Protein AF-A0A2K0TG42-F1 (afdb_monomer)

Organism: Trichoderma harzianum (NCBI:txid5544)

Solvent-accessible surface area (backbone atoms only — not comparable to full-atom values): 8036 Å² total; per-residue (Å²): 136,89,88,81,92,84,87,76,84,77,84,85,79,82,83,82,85,80,78,90,80,84,77,92,70,95,73,81,95,75,82,87,89,73,96,77,76,74,94,72,82,85,70,80,92,68,76,52,74,67,56,54,50,51,51,54,50,55,69,68,67,40,69,64,57,56,62,48,49,55,54,45,39,75,74,57,37,72,69,52,50,54,53,50,50,50,55,53,48,50,55,51,50,53,53,51,51,57,49,48,54,51,46,69,76,54,82,62,99,66,61,80,70,66,78,74,110

pLDDT: mean 74.5, std 17.4, range [43.41, 97.25]

Sequence (117 aa):
MGYRQDYLGDEQTPYDGKKEHNDTRDVPNDDLEGSTHILQDRLRRSLSARQVQMIAIGGTIGTGLFLGTGKSLATGGPASILICYAIVGFIVFVTMLSLGEMAAFLPVAGSFCTFAG

Radius of gyration: 29.68 Å; Cα contacts (8 Å, |Δi|>4): 9; chains: 1; bounding box: 92×46×60 Å

Foldseek 3Di:
DDDDDDPDDDDDDDPPDDDDPDDDDDDDDDDDDDPPPDPDDPDPPDDDPVNVVVVVVDVVPDVCVVVVCVVCCVPPNDVVVVVVCVVVVVVVVVVVVVVVVVCVVDVDPDDPVVSVD

Secondary structure (DSSP, 8-state):
------------------------------------------------HHHHHHHHHHHHS-HHHHHHHHHHHHHHHHHHHHHHHHHHHHHHHHHHHHHHHHHHH---S--GGGG--

Mean predicted aligned error: 16.51 Å

InterPro domains:
  IPR004840 Amino acid permease, conserved site [PS00218] (76-107)
  IPR004841 Amino acid permease/SLC12A domain [PF00324] (52-116)
  IPR050524 Amino-acid permease-like [PTHR43341] (27-116)

Structure (mmCIF, N/CA/C/O backbone):
data_AF-A0A2K0TG42-F1
#
_entry.id   AF-A0A2K0TG42-F1
#
loop_
_atom_site.group_PDB
_atom_site.id
_atom_site.type_symbol
_atom_site.label_atom_id
_atom_site.label_alt_id
_atom_site.label_comp_id
_atom_site.label_asym_id
_atom_site.label_entity_id
_atom_site.label_seq_id
_atom_site.pdbx_PDB_ins_code
_atom_site.Cartn_x
_atom_site.Cartn_y
_atom_site.Cartn_z
_atom_site.occupancy
_atom_site.B_iso_or_equiv
_atom_site.auth_seq_id
_atom_site.auth_comp_id
_atom_site.auth_asym_id
_atom_site.auth_atom_id
_atom_site.pdbx_PDB_model_num
ATOM 1 N N . MET A 1 1 ? 74.967 -3.177 -15.151 1.00 43.41 1 MET A N 1
ATOM 2 C CA . MET A 1 1 ? 74.533 -4.054 -14.042 1.00 43.41 1 MET A CA 1
ATOM 3 C C . MET A 1 1 ? 73.068 -3.782 -13.762 1.00 43.41 1 MET A C 1
ATOM 5 O O . MET A 1 1 ? 72.752 -2.633 -13.506 1.00 43.41 1 MET A O 1
ATOM 9 N N . GLY A 1 2 ? 72.230 -4.822 -13.772 1.00 47.97 2 GLY A N 1
ATOM 10 C CA . GLY A 1 2 ? 70.980 -4.846 -13.001 1.00 47.97 2 GLY A CA 1
ATOM 11 C C . GLY A 1 2 ? 69.700 -4.478 -13.751 1.00 47.97 2 GLY A C 1
ATOM 12 O O . GLY A 1 2 ? 69.528 -3.347 -14.172 1.00 47.97 2 GLY A O 1
ATOM 13 N N . TYR A 1 3 ? 68.821 -5.471 -13.872 1.00 46.88 3 TYR A N 1
ATOM 14 C CA . TYR A 1 3 ? 67.515 -5.502 -14.533 1.00 46.88 3 TYR A CA 1
ATOM 15 C C . TYR A 1 3 ? 66.365 -4.899 -13.704 1.00 46.88 3 TYR A C 1
ATOM 17 O O . TYR A 1 3 ? 66.412 -4.981 -12.478 1.00 46.88 3 TYR A O 1
ATOM 25 N N . ARG A 1 4 ? 65.301 -4.449 -14.397 1.00 55.47 4 ARG A N 1
ATOM 26 C CA . ARG A 1 4 ? 63.845 -4.671 -14.139 1.00 55.47 4 ARG A CA 1
ATOM 27 C C .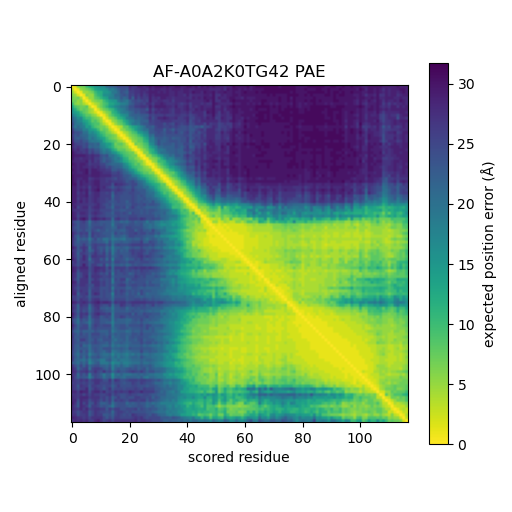 ARG A 1 4 ? 63.052 -3.734 -15.065 1.00 55.47 4 ARG A C 1
ATOM 29 O O . ARG A 1 4 ? 63.281 -2.538 -15.007 1.00 55.47 4 ARG A O 1
ATOM 36 N N . GLN A 1 5 ? 62.189 -4.100 -16.014 1.00 59.34 5 GLN A N 1
ATOM 37 C CA . GLN A 1 5 ? 61.360 -5.277 -16.300 1.00 59.34 5 GLN A CA 1
ATOM 38 C C . GLN A 1 5 ? 60.328 -5.636 -15.225 1.00 59.34 5 GLN A C 1
ATOM 40 O O . GLN A 1 5 ? 60.338 -6.751 -14.724 1.00 59.34 5 GLN A O 1
ATOM 45 N N . ASP A 1 6 ? 59.409 -4.696 -14.957 1.00 62.28 6 ASP A N 1
ATOM 46 C CA . ASP A 1 6 ? 58.174 -4.929 -14.189 1.00 62.28 6 ASP A CA 1
ATOM 47 C C . ASP A 1 6 ? 56.908 -4.306 -14.835 1.00 62.28 6 ASP A C 1
ATOM 49 O O . ASP A 1 6 ? 56.031 -3.825 -14.127 1.00 62.28 6 ASP A O 1
ATOM 53 N N . TYR A 1 7 ? 56.763 -4.305 -16.164 1.00 56.88 7 TYR A N 1
ATOM 54 C CA . TYR A 1 7 ? 55.448 -4.035 -16.781 1.00 56.88 7 TYR A CA 1
ATOM 55 C C . TYR A 1 7 ? 55.010 -5.244 -17.605 1.00 56.88 7 TYR A C 1
ATOM 57 O O . TYR A 1 7 ? 55.033 -5.254 -18.834 1.00 56.88 7 TYR A O 1
ATOM 65 N N . LEU A 1 8 ? 54.698 -6.304 -16.865 1.00 57.03 8 LEU A N 1
ATOM 66 C CA . LEU A 1 8 ? 53.970 -7.492 -17.290 1.00 57.03 8 LEU A CA 1
ATOM 67 C C . LEU A 1 8 ? 52.599 -7.426 -16.606 1.00 57.03 8 LEU A C 1
ATOM 69 O O . LEU A 1 8 ? 52.555 -7.343 -15.382 1.00 57.03 8 LEU A O 1
ATOM 73 N N . GLY A 1 9 ? 51.532 -7.511 -17.404 1.00 49.12 9 GLY A N 1
ATOM 74 C CA . GLY A 1 9 ? 50.131 -7.506 -16.960 1.00 49.12 9 GLY A CA 1
ATOM 75 C C . GLY A 1 9 ? 49.579 -6.082 -16.864 1.00 49.12 9 GLY A C 1
ATOM 76 O O . GLY A 1 9 ? 50.227 -5.225 -16.283 1.00 49.12 9 GLY A O 1
ATOM 77 N N . ASP A 1 10 ? 48.441 -5.713 -17.447 1.00 50.62 10 ASP A N 1
ATOM 78 C CA 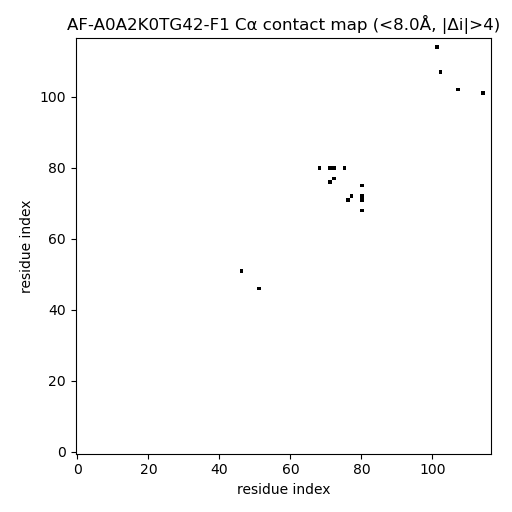. ASP A 1 10 ? 47.344 -6.514 -17.976 1.00 50.62 10 ASP A CA 1
ATOM 79 C C . ASP A 1 10 ? 46.495 -5.653 -18.936 1.00 50.62 10 ASP A C 1
ATOM 81 O O . ASP A 1 10 ? 46.189 -4.493 -18.681 1.00 50.62 10 ASP A O 1
ATOM 85 N N . GLU A 1 11 ? 46.210 -6.243 -20.097 1.00 49.12 11 GLU A N 1
ATOM 86 C CA . GLU A 1 11 ? 44.983 -6.143 -20.897 1.00 49.12 11 GLU A CA 1
ATOM 87 C C . GLU A 1 11 ? 44.196 -4.809 -20.950 1.00 49.12 11 GLU A C 1
ATOM 89 O O . GLU A 1 11 ? 43.279 -4.526 -20.189 1.00 49.12 11 GLU A O 1
ATOM 94 N N . GLN A 1 12 ? 44.516 -4.020 -21.976 1.00 51.12 12 GLN A N 1
ATOM 95 C CA . GLN A 1 12 ? 43.587 -3.418 -22.942 1.00 51.12 12 GLN A CA 1
ATOM 96 C C . GLN A 1 12 ? 42.092 -3.271 -22.548 1.00 51.12 12 GLN A C 1
ATOM 98 O O . GLN A 1 12 ? 41.303 -4.202 -22.678 1.00 51.12 12 GLN A O 1
ATOM 103 N N . THR A 1 13 ? 41.634 -2.028 -22.368 1.00 48.91 13 THR A N 1
ATOM 104 C CA . THR A 1 13 ? 40.393 -1.597 -23.041 1.00 48.91 13 THR A CA 1
ATOM 105 C C . THR A 1 13 ? 40.712 -0.386 -23.913 1.00 48.91 13 THR A C 1
ATOM 107 O O . THR A 1 13 ? 41.018 0.680 -23.372 1.00 48.91 13 THR A O 1
ATOM 110 N N . PRO A 1 14 ? 40.686 -0.511 -25.250 1.00 50.91 14 PRO A N 1
ATOM 111 C CA . PRO A 1 14 ? 40.890 0.624 -26.133 1.00 50.91 14 PRO A CA 1
ATOM 112 C C . PRO A 1 14 ? 39.678 1.555 -26.036 1.00 50.91 14 PRO A C 1
ATOM 114 O O . PRO A 1 14 ? 38.578 1.196 -26.451 1.00 50.91 14 PRO A O 1
ATOM 117 N N . TYR A 1 15 ? 39.880 2.767 -25.525 1.00 53.78 15 TYR A N 1
ATOM 118 C CA . TYR A 1 15 ? 39.055 3.895 -25.942 1.00 53.78 15 TYR A CA 1
ATOM 119 C C . TYR A 1 15 ? 39.469 4.242 -27.380 1.00 53.78 15 TYR A C 1
ATOM 121 O O . TYR A 1 15 ? 40.448 4.953 -27.599 1.00 53.78 15 TYR A O 1
ATOM 129 N N . ASP A 1 16 ? 38.763 3.683 -28.365 1.00 51.38 16 ASP A N 1
ATOM 130 C CA . ASP A 1 16 ? 38.920 4.032 -29.782 1.00 51.38 16 ASP A CA 1
ATOM 131 C C . ASP A 1 16 ? 38.186 5.350 -30.067 1.00 51.38 16 ASP A C 1
ATOM 133 O O . ASP A 1 16 ? 36.996 5.387 -30.378 1.00 51.38 16 ASP A O 1
ATOM 137 N N . GLY A 1 17 ? 38.900 6.459 -29.877 1.00 53.06 17 GLY A N 1
ATOM 138 C CA . GLY A 1 17 ? 38.481 7.791 -30.296 1.00 53.06 17 GLY A CA 1
ATOM 139 C C . GLY A 1 17 ? 38.931 8.076 -31.727 1.00 53.06 17 GLY A C 1
ATOM 140 O O . GLY A 1 17 ? 40.077 8.461 -31.951 1.00 53.06 17 GLY A O 1
ATOM 141 N N . LYS A 1 18 ? 38.023 7.923 -32.696 1.00 44.75 18 LYS A N 1
ATOM 142 C CA . LYS A 1 18 ? 38.125 8.439 -34.076 1.00 44.75 18 LYS A CA 1
ATOM 143 C C . LYS A 1 18 ? 36.696 8.790 -34.532 1.00 44.75 18 LYS A C 1
ATOM 145 O O . LYS A 1 18 ? 35.818 7.949 -34.429 1.00 44.75 18 LYS A O 1
ATOM 150 N N . LYS A 1 19 ? 36.355 9.972 -35.055 1.00 43.94 19 LYS A N 1
ATOM 151 C CA . LYS A 1 19 ? 37.130 10.975 -35.794 1.00 43.94 19 LYS A CA 1
ATOM 152 C C . LYS A 1 19 ? 36.568 12.375 -35.526 1.00 43.94 19 LYS A C 1
ATOM 154 O O . LYS A 1 19 ? 35.374 12.597 -35.697 1.00 43.94 19 LYS A O 1
ATOM 159 N N . GLU A 1 20 ? 37.445 13.314 -35.199 1.00 54.69 20 GLU A N 1
ATOM 160 C CA . GLU A 1 20 ? 37.175 14.743 -35.333 1.00 54.69 20 GLU A CA 1
ATOM 161 C C . GLU A 1 20 ? 37.229 15.090 -36.827 1.00 54.69 20 GLU A C 1
ATOM 163 O O . GLU A 1 20 ? 38.290 15.045 -37.452 1.00 54.69 20 GLU A O 1
ATOM 168 N N . HIS A 1 21 ? 36.076 15.381 -37.427 1.00 54.12 21 HIS A N 1
ATOM 169 C CA . HIS A 1 21 ? 36.027 16.108 -38.690 1.00 54.12 21 HIS A CA 1
ATOM 170 C C . HIS A 1 21 ? 35.789 17.575 -38.348 1.00 54.12 21 HIS A C 1
ATOM 172 O O . HIS A 1 21 ? 34.674 17.986 -38.039 1.00 54.12 21 HIS A O 1
ATOM 178 N N . ASN A 1 22 ? 36.894 18.315 -38.325 1.00 55.84 22 ASN A N 1
ATOM 179 C CA . ASN A 1 22 ? 36.935 19.759 -38.194 1.00 55.84 22 ASN A CA 1
ATOM 180 C C . ASN A 1 22 ? 36.296 20.399 -39.435 1.00 55.84 22 ASN A C 1
ATOM 182 O O . ASN A 1 22 ? 36.840 20.270 -40.532 1.00 55.84 22 ASN A O 1
ATOM 186 N N . ASP A 1 23 ? 35.186 21.103 -39.245 1.00 51.38 23 ASP A N 1
ATOM 187 C CA . ASP A 1 23 ? 34.716 22.109 -40.190 1.00 51.38 23 ASP A CA 1
ATOM 188 C C . ASP A 1 23 ? 34.756 23.464 -39.490 1.00 51.38 23 ASP A C 1
ATOM 190 O O . ASP A 1 23 ? 33.858 23.857 -38.744 1.00 51.38 23 ASP A O 1
ATOM 194 N N . THR A 1 24 ? 35.885 24.138 -39.685 1.00 61.72 24 THR A N 1
ATOM 195 C CA . THR A 1 24 ? 36.086 25.528 -39.308 1.00 61.72 24 THR A CA 1
ATOM 196 C C . THR A 1 24 ? 35.281 26.377 -40.286 1.00 61.72 24 THR A C 1
ATOM 198 O O . THR A 1 24 ? 35.725 26.631 -41.405 1.00 61.72 24 THR A O 1
ATOM 201 N N . ARG A 1 25 ? 34.087 26.808 -39.879 1.00 58.16 25 ARG A N 1
ATOM 202 C CA . ARG A 1 25 ? 33.421 27.952 -40.501 1.00 58.16 25 ARG A CA 1
ATOM 203 C C . ARG A 1 25 ? 33.143 28.982 -39.430 1.00 58.16 25 ARG A C 1
ATOM 205 O O . ARG A 1 25 ? 32.394 28.734 -38.490 1.00 58.16 25 ARG A O 1
ATOM 212 N N . ASP A 1 26 ? 33.819 30.106 -39.589 1.00 59.81 26 ASP A N 1
ATOM 213 C CA . ASP A 1 26 ? 33.724 31.298 -38.770 1.00 59.81 26 ASP A CA 1
ATOM 214 C C . ASP A 1 26 ? 32.260 31.728 -38.606 1.00 59.81 26 ASP A C 1
ATOM 216 O O . ASP A 1 26 ? 31.578 32.038 -39.586 1.00 59.81 26 ASP A O 1
ATOM 220 N N . VAL A 1 27 ? 31.781 31.767 -37.363 1.00 56.56 27 VAL A N 1
ATOM 221 C CA . VAL A 1 27 ? 30.555 32.483 -36.994 1.00 56.56 27 VAL A CA 1
ATOM 222 C C . VAL A 1 27 ? 30.921 33.523 -35.929 1.00 56.56 27 VAL A C 1
ATOM 224 O O . VAL A 1 27 ? 31.477 33.146 -34.895 1.00 56.56 27 VAL A O 1
ATOM 227 N N . PRO A 1 28 ? 30.702 34.825 -36.203 1.00 59.19 28 PRO A N 1
ATOM 228 C CA . PRO A 1 28 ? 31.072 35.928 -35.320 1.00 59.19 28 PRO A CA 1
ATOM 229 C C . PRO A 1 28 ? 30.468 35.806 -33.919 1.00 59.19 28 PRO A C 1
ATOM 231 O O . PRO A 1 28 ? 29.331 35.369 -33.760 1.00 59.19 28 PRO A O 1
ATOM 234 N N . ASN A 1 29 ? 31.240 36.233 -32.916 1.00 64.25 29 ASN A N 1
ATOM 235 C CA . ASN A 1 29 ? 30.743 36.469 -31.566 1.00 64.25 29 ASN A CA 1
ATOM 236 C C . ASN A 1 29 ? 29.941 37.764 -31.584 1.00 64.25 29 ASN A C 1
ATOM 238 O O . ASN A 1 29 ? 30.552 38.819 -31.485 1.00 64.25 29 ASN A O 1
ATOM 242 N N . ASP A 1 30 ? 28.625 37.681 -31.693 1.00 62.50 30 ASP A N 1
ATOM 243 C CA . ASP A 1 30 ? 27.732 38.751 -31.273 1.00 62.50 30 ASP A CA 1
ATOM 244 C C . ASP A 1 30 ? 26.399 38.120 -30.847 1.00 62.50 30 ASP A C 1
ATOM 246 O O . ASP A 1 30 ? 25.872 37.223 -31.502 1.00 62.50 30 ASP A O 1
ATOM 250 N N . ASP A 1 31 ? 25.906 38.628 -29.719 1.00 50.97 31 ASP A N 1
ATOM 251 C CA . ASP A 1 31 ? 24.537 38.534 -29.214 1.00 50.97 31 ASP A CA 1
ATOM 252 C C . ASP A 1 31 ? 24.220 37.438 -28.182 1.00 50.97 31 ASP A C 1
ATOM 254 O O . ASP A 1 31 ? 24.449 36.244 -28.343 1.00 50.97 31 ASP A O 1
ATOM 258 N N . LEU A 1 32 ? 23.685 37.952 -27.074 1.00 66.12 32 LEU A N 1
ATOM 259 C CA . LEU A 1 32 ? 23.110 37.324 -25.893 1.00 66.12 32 LEU A CA 1
ATOM 260 C C . LEU A 1 32 ? 22.356 36.004 -26.139 1.00 66.12 32 LEU A C 1
ATOM 262 O O . LEU A 1 32 ? 21.757 35.792 -27.183 1.00 66.12 32 LEU A O 1
ATOM 266 N N . GLU A 1 33 ? 22.223 35.264 -25.027 1.00 52.50 33 GLU A N 1
ATOM 267 C CA . GLU A 1 33 ? 21.157 34.293 -24.727 1.00 52.50 33 GLU A CA 1
ATOM 268 C C . GLU A 1 33 ? 21.577 32.811 -24.851 1.00 52.50 33 GLU A C 1
ATOM 270 O O . GLU A 1 33 ? 21.848 32.289 -25.924 1.00 52.50 33 GLU A O 1
ATOM 275 N N . GLY A 1 34 ? 21.601 32.099 -23.709 1.00 46.62 34 GLY A N 1
ATOM 276 C CA . GLY A 1 34 ? 21.410 30.643 -23.731 1.00 46.62 34 GLY A CA 1
ATOM 277 C C . GLY A 1 34 ? 22.501 29.710 -23.190 1.00 46.62 34 GLY A C 1
ATOM 278 O O . GLY A 1 34 ? 22.560 28.569 -23.633 1.00 46.62 34 GLY A O 1
ATOM 279 N N . SER A 1 35 ? 23.287 30.065 -22.165 1.00 49.38 35 SER A N 1
ATOM 280 C CA . SER A 1 35 ? 24.105 29.065 -21.426 1.00 49.38 35 SER A CA 1
ATOM 281 C C . SER A 1 35 ? 23.286 28.157 -20.483 1.00 49.38 35 SER A C 1
ATOM 283 O O . SER A 1 35 ? 23.777 27.703 -19.452 1.00 49.38 35 SER A O 1
ATOM 285 N N . THR A 1 36 ? 22.026 27.867 -20.818 1.00 56.72 36 THR A N 1
ATOM 286 C CA . THR A 1 36 ? 21.152 26.925 -20.092 1.00 56.72 36 THR A CA 1
ATOM 287 C C . THR A 1 36 ? 20.948 25.646 -20.910 1.00 56.72 36 THR A C 1
ATOM 289 O O . THR A 1 36 ? 19.858 25.087 -20.964 1.00 56.72 36 THR A O 1
ATOM 292 N N . HIS A 1 37 ? 21.997 25.167 -21.581 1.00 48.19 37 HIS A N 1
ATOM 293 C CA . HIS A 1 37 ? 21.939 23.932 -22.357 1.00 48.19 37 HIS A CA 1
ATOM 294 C C . HIS A 1 37 ? 22.352 22.720 -21.497 1.00 48.19 37 HIS A C 1
ATOM 296 O O . HIS A 1 37 ? 23.512 22.332 -21.427 1.00 48.19 37 HIS A O 1
ATOM 302 N N . ILE A 1 38 ? 21.355 22.147 -20.816 1.00 54.66 38 ILE A N 1
ATOM 303 C CA . ILE A 1 38 ? 21.138 20.695 -20.682 1.00 54.66 38 ILE A CA 1
ATOM 304 C C . ILE A 1 38 ? 22.343 19.868 -20.169 1.00 54.66 38 ILE A C 1
ATOM 306 O O . ILE A 1 38 ? 22.905 19.037 -20.876 1.00 54.66 38 ILE A O 1
ATOM 310 N N . LEU A 1 39 ? 22.640 19.953 -18.867 1.00 58.66 39 LEU A N 1
ATOM 311 C CA . LEU A 1 39 ? 23.162 18.798 -18.111 1.00 58.66 39 LEU A CA 1
ATOM 312 C C . LEU A 1 39 ? 21.996 17.841 -17.783 1.00 58.66 39 LEU A C 1
ATOM 314 O O . LEU A 1 39 ? 21.730 17.552 -16.617 1.00 58.66 39 LEU A O 1
ATOM 318 N N . GLN A 1 40 ? 21.223 17.404 -18.785 1.00 58.75 40 GLN A N 1
ATOM 319 C CA . GLN A 1 40 ? 20.128 16.463 -18.543 1.00 58.75 40 GLN A CA 1
ATOM 320 C C . GLN A 1 40 ? 20.597 15.007 -18.614 1.00 58.75 40 GLN A C 1
ATOM 322 O O . GLN A 1 40 ? 21.175 14.542 -19.591 1.00 58.75 40 GLN A O 1
ATOM 327 N N . ASP A 1 41 ? 20.248 14.304 -17.538 1.00 57.72 41 ASP A N 1
ATOM 328 C CA . ASP A 1 41 ? 19.827 12.904 -17.520 1.00 57.72 41 ASP A CA 1
ATOM 329 C C . ASP A 1 41 ? 20.908 11.815 -17.670 1.00 57.72 41 ASP A C 1
ATOM 331 O O . ASP A 1 41 ? 20.826 10.912 -18.498 1.00 57.72 41 ASP A O 1
ATOM 335 N N . ARG A 1 42 ? 21.902 11.823 -16.769 1.00 55.09 42 ARG A N 1
ATOM 336 C CA . ARG A 1 42 ? 22.696 10.616 -16.441 1.00 55.09 42 ARG A CA 1
ATOM 337 C C . ARG A 1 42 ? 22.378 10.044 -15.059 1.00 55.09 42 ARG A C 1
ATOM 339 O O . ARG A 1 42 ? 23.261 9.549 -14.359 1.00 55.09 42 ARG A O 1
ATOM 346 N N . LEU A 1 43 ? 21.111 10.069 -14.653 1.00 69.25 43 LEU A N 1
ATOM 347 C CA . LEU A 1 43 ? 20.672 9.221 -13.548 1.00 69.25 43 LEU A CA 1
ATOM 348 C C . LEU A 1 43 ? 20.653 7.776 -14.043 1.00 69.25 43 LEU A C 1
ATOM 350 O O . LEU A 1 43 ? 20.041 7.460 -15.063 1.00 69.25 43 LEU A O 1
ATOM 354 N N . ARG A 1 44 ? 21.341 6.881 -13.327 1.00 58.62 44 ARG A N 1
ATOM 355 C CA . ARG A 1 44 ? 21.325 5.449 -13.633 1.00 58.62 44 ARG A CA 1
ATOM 356 C C . ARG A 1 44 ? 19.888 4.959 -13.442 1.00 58.62 44 ARG A C 1
ATOM 358 O O . ARG A 1 44 ? 19.465 4.706 -12.316 1.00 58.62 44 ARG A O 1
ATOM 365 N N . ARG A 1 45 ? 19.122 4.863 -14.534 1.00 64.00 45 ARG A N 1
ATOM 366 C CA . ARG A 1 45 ? 17.730 4.389 -14.559 1.00 64.00 45 ARG A CA 1
ATOM 367 C C . ARG A 1 45 ? 17.712 2.877 -14.320 1.00 64.00 45 ARG A C 1
ATOM 369 O O . ARG A 1 45 ? 17.502 2.079 -15.219 1.00 64.00 45 ARG A O 1
ATOM 376 N N . SER A 1 46 ? 18.082 2.481 -13.110 1.00 71.69 46 SER A N 1
ATOM 377 C CA . SER A 1 46 ? 18.327 1.094 -12.732 1.00 71.69 46 SER A CA 1
ATOM 378 C C . SER A 1 46 ? 18.047 0.920 -11.241 1.00 71.69 46 SER A C 1
ATOM 380 O O . SER A 1 46 ? 18.929 0.523 -10.480 1.00 71.69 46 SER A O 1
ATOM 382 N N . LEU A 1 47 ? 16.818 1.223 -10.821 1.00 76.50 47 LEU A N 1
ATOM 383 C CA . LEU A 1 47 ? 16.298 0.673 -9.573 1.00 76.50 47 LEU A CA 1
ATOM 384 C C . LEU A 1 47 ? 15.807 -0.745 -9.849 1.00 76.50 47 LEU A C 1
ATOM 386 O O . LEU A 1 47 ? 15.044 -0.984 -10.783 1.00 76.50 47 LEU A O 1
ATOM 390 N N . SER A 1 48 ? 16.267 -1.688 -9.034 1.00 88.19 48 SER A N 1
ATOM 391 C CA . SER A 1 48 ? 15.776 -3.062 -9.075 1.00 88.19 48 SER A CA 1
ATOM 392 C C . SER A 1 48 ? 14.276 -3.081 -8.776 1.00 88.19 48 SER A C 1
ATOM 394 O O . SER A 1 48 ? 13.802 -2.306 -7.942 1.00 88.19 48 SER A O 1
ATOM 396 N N . ALA A 1 49 ? 13.536 -4.016 -9.378 1.00 87.81 49 ALA A N 1
ATOM 397 C CA . ALA A 1 49 ? 12.112 -4.220 -9.102 1.00 87.81 49 ALA A CA 1
ATOM 398 C C . ALA A 1 49 ? 11.813 -4.312 -7.592 1.00 87.81 49 ALA A C 1
ATOM 400 O O . ALA A 1 49 ? 10.815 -3.775 -7.116 1.00 87.81 49 ALA A O 1
ATOM 401 N N . ARG A 1 50 ? 12.733 -4.895 -6.809 1.00 93.19 50 ARG A N 1
ATOM 402 C CA . ARG A 1 50 ? 12.617 -4.970 -5.347 1.00 93.19 50 ARG A CA 1
ATOM 403 C C . ARG A 1 50 ? 12.694 -3.601 -4.667 1.00 93.19 50 ARG A C 1
ATOM 405 O O . ARG A 1 50 ? 11.973 -3.366 -3.707 1.00 93.19 50 ARG A O 1
ATOM 412 N N . GLN A 1 51 ? 13.550 -2.694 -5.138 1.00 93.62 51 GLN A N 1
ATOM 413 C CA . GLN A 1 51 ? 13.654 -1.343 -4.573 1.00 93.62 51 GLN A CA 1
ATOM 414 C C . GLN A 1 51 ? 12.384 -0.541 -4.856 1.00 93.62 51 GLN A C 1
ATOM 416 O O . GLN A 1 51 ? 11.876 0.132 -3.965 1.00 93.62 51 GLN A O 1
ATOM 421 N N . VAL A 1 52 ? 11.828 -0.682 -6.060 1.00 91.06 52 VAL A N 1
ATOM 422 C CA . VAL A 1 52 ? 10.560 -0.044 -6.437 1.00 91.06 52 VAL A CA 1
ATOM 423 C C . VAL A 1 52 ? 9.407 -0.559 -5.570 1.00 91.06 52 VAL A C 1
ATOM 425 O O . VAL A 1 52 ? 8.627 0.235 -5.052 1.00 91.06 52 VAL A O 1
ATOM 428 N N . GLN A 1 53 ? 9.339 -1.870 -5.322 1.00 93.00 53 GLN A N 1
ATOM 429 C CA . GLN A 1 53 ? 8.341 -2.453 -4.420 1.00 93.00 53 GLN A CA 1
ATOM 430 C C . GLN A 1 53 ? 8.498 -1.960 -2.975 1.00 93.00 53 GLN A C 1
ATOM 432 O O . GLN A 1 53 ? 7.503 -1.632 -2.336 1.00 93.00 53 GLN A O 1
ATOM 437 N N . MET A 1 54 ? 9.729 -1.844 -2.466 1.00 92.56 54 MET A N 1
ATOM 438 C CA . MET A 1 54 ? 9.980 -1.299 -1.124 1.00 92.56 54 MET A CA 1
ATOM 439 C C . MET A 1 54 ? 9.539 0.164 -1.004 1.00 92.56 54 MET A C 1
ATOM 441 O O . MET A 1 54 ? 8.978 0.546 0.019 1.00 92.56 54 MET A O 1
ATOM 445 N N . ILE A 1 55 ? 9.742 0.972 -2.049 1.00 92.44 55 ILE A N 1
ATOM 446 C CA . ILE A 1 55 ? 9.263 2.360 -2.099 1.00 92.44 55 ILE A CA 1
ATOM 447 C C . ILE A 1 55 ? 7.730 2.397 -2.093 1.00 92.44 55 ILE A C 1
ATOM 449 O O . ILE A 1 55 ? 7.141 3.157 -1.327 1.00 92.44 55 ILE A O 1
ATOM 453 N N . ALA A 1 56 ? 7.077 1.547 -2.890 1.00 91.19 56 ALA A N 1
ATOM 454 C CA . ALA A 1 56 ? 5.618 1.463 -2.932 1.00 91.19 56 ALA A CA 1
ATOM 455 C C . ALA A 1 56 ? 5.017 1.047 -1.575 1.00 91.19 56 ALA A C 1
ATOM 457 O O . ALA A 1 56 ? 4.060 1.660 -1.100 1.00 91.19 56 ALA A O 1
ATOM 458 N N . ILE A 1 57 ? 5.604 0.049 -0.907 1.00 92.69 57 ILE A N 1
ATOM 459 C CA . ILE A 1 57 ? 5.167 -0.396 0.425 1.00 92.69 57 ILE A CA 1
ATOM 460 C C . ILE A 1 57 ? 5.426 0.697 1.471 1.00 92.69 57 ILE A C 1
ATOM 462 O O . ILE A 1 57 ? 4.557 0.986 2.287 1.00 92.69 57 ILE A O 1
ATOM 466 N N . GLY A 1 58 ? 6.588 1.352 1.429 1.00 92.75 58 GLY A N 1
ATOM 467 C CA . GLY A 1 58 ? 6.934 2.423 2.367 1.00 92.75 58 GLY A CA 1
ATOM 468 C C . GLY A 1 58 ? 6.055 3.669 2.225 1.00 92.75 58 GLY A C 1
ATOM 469 O O . GLY A 1 58 ? 5.717 4.295 3.224 1.00 92.75 58 GLY A O 1
ATOM 470 N N . GLY A 1 59 ? 5.644 4.014 1.002 1.00 89.69 59 GLY A N 1
ATOM 471 C CA . GLY A 1 59 ? 4.725 5.128 0.759 1.00 89.69 59 GLY A CA 1
ATOM 472 C C . GLY A 1 59 ? 3.285 4.839 1.195 1.00 89.69 59 GLY A C 1
ATOM 473 O O . GLY A 1 59 ? 2.569 5.756 1.589 1.00 89.69 59 GLY A O 1
ATOM 474 N N . THR A 1 60 ? 2.861 3.573 1.145 1.00 89.62 60 THR A N 1
ATOM 475 C CA . THR A 1 60 ? 1.490 3.159 1.494 1.00 89.62 60 THR A CA 1
ATOM 476 C C . THR A 1 60 ? 1.323 2.845 2.983 1.00 89.62 60 THR A C 1
ATOM 478 O O . THR A 1 60 ? 0.298 3.194 3.569 1.00 89.62 60 THR A O 1
ATOM 481 N N . ILE A 1 61 ? 2.331 2.255 3.635 1.00 92.75 61 ILE A N 1
ATOM 482 C CA . ILE A 1 61 ? 2.346 1.996 5.084 1.00 92.75 61 ILE A CA 1
ATOM 483 C C . ILE A 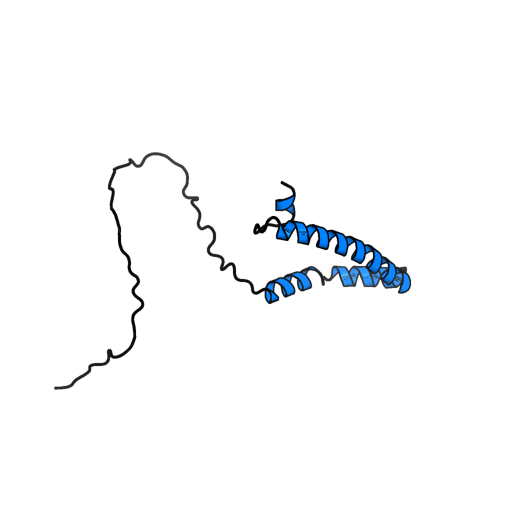1 61 ? 2.910 3.229 5.808 1.00 92.75 61 ILE A C 1
ATOM 485 O O . ILE A 1 61 ? 4.037 3.245 6.298 1.00 92.75 61 ILE A O 1
ATOM 489 N N . GLY A 1 62 ? 2.115 4.300 5.841 1.00 88.69 62 GLY A N 1
ATOM 490 C CA . GLY A 1 62 ? 2.442 5.544 6.540 1.00 88.69 62 GLY A CA 1
ATOM 491 C C . GLY A 1 62 ? 1.857 5.630 7.955 1.00 88.69 62 GLY A C 1
ATOM 492 O O . GLY A 1 62 ? 1.019 4.829 8.372 1.00 88.69 62 GLY A O 1
ATOM 493 N N . THR A 1 63 ? 2.228 6.680 8.689 1.00 91.44 63 THR A N 1
ATOM 494 C CA . THR A 1 63 ? 1.650 6.993 10.012 1.00 91.44 63 THR A CA 1
ATOM 495 C C . THR A 1 63 ? 0.144 7.260 9.950 1.00 91.44 63 THR A C 1
ATOM 497 O O . THR A 1 63 ? -0.565 6.999 10.921 1.00 91.44 63 THR A O 1
ATOM 500 N N . GLY A 1 64 ? -0.355 7.728 8.801 1.00 87.12 64 GLY A N 1
ATOM 501 C CA . GLY A 1 64 ? -1.776 7.978 8.559 1.00 87.12 64 GLY A CA 1
ATOM 502 C C . GLY A 1 64 ? -2.646 6.733 8.726 1.00 87.12 64 GLY A C 1
ATOM 503 O O . GLY A 1 64 ? -3.749 6.851 9.259 1.00 87.12 64 GLY A O 1
ATOM 504 N N . LEU A 1 65 ? -2.122 5.550 8.373 1.00 89.38 65 LEU A N 1
ATOM 505 C CA . LEU A 1 65 ? -2.802 4.279 8.615 1.00 89.38 65 LEU A CA 1
ATOM 506 C C . LEU A 1 65 ? -3.082 4.138 10.113 1.00 89.38 65 LEU A C 1
ATOM 508 O O . LEU A 1 65 ? -4.238 4.076 10.503 1.00 89.38 65 LEU A O 1
ATOM 512 N N . PHE A 1 66 ? -2.042 4.225 10.949 1.00 87.38 66 PHE A N 1
ATOM 513 C CA . PHE A 1 66 ? -2.126 4.044 12.400 1.00 87.38 66 PHE A CA 1
ATOM 514 C C . PHE A 1 66 ? -2.938 5.132 13.112 1.00 87.38 66 PHE A C 1
ATOM 516 O O . PHE A 1 66 ? -3.793 4.804 13.937 1.00 87.38 66 PHE A O 1
ATOM 523 N N . LEU A 1 67 ? -2.713 6.412 12.790 1.00 89.69 67 LEU A N 1
ATOM 524 C CA . LEU A 1 67 ? -3.445 7.534 13.395 1.00 89.69 67 LEU A CA 1
ATOM 525 C C . LEU A 1 67 ? -4.934 7.501 13.027 1.00 89.69 67 LEU A C 1
ATOM 527 O O . LEU A 1 67 ? -5.783 7.778 13.878 1.00 89.69 67 LEU A O 1
ATOM 531 N N . GLY A 1 68 ? -5.248 7.145 11.779 1.00 87.69 68 GLY A N 1
ATOM 532 C CA . GLY A 1 68 ? -6.617 6.971 11.307 1.00 87.69 68 GLY A CA 1
ATOM 533 C C . GLY A 1 68 ? -7.280 5.763 11.960 1.00 87.69 68 GLY A C 1
ATOM 534 O O . GLY 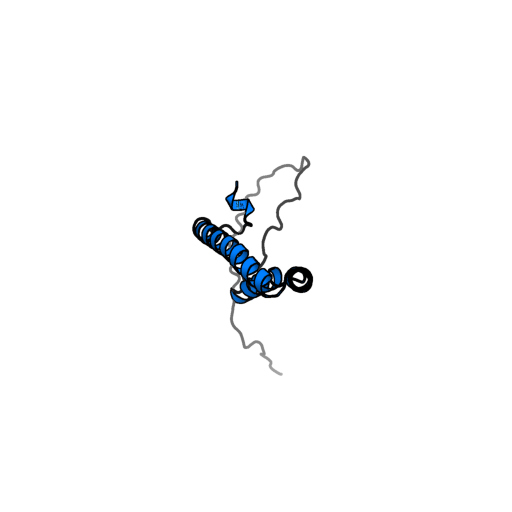A 1 68 ? -8.319 5.906 12.606 1.00 87.69 68 GLY A O 1
ATOM 535 N N . THR A 1 69 ? -6.654 4.583 11.882 1.00 88.31 69 THR A N 1
ATOM 536 C CA . THR A 1 69 ? -7.243 3.359 12.444 1.00 88.31 69 THR A CA 1
ATOM 537 C C . THR A 1 69 ? -7.391 3.400 13.948 1.00 88.31 69 THR A C 1
ATOM 539 O O . THR A 1 69 ? -8.403 2.928 14.446 1.00 88.31 69 THR A O 1
ATOM 542 N N . GLY A 1 70 ? -6.437 3.975 14.685 1.00 87.56 70 GLY A N 1
ATOM 543 C CA . GLY A 1 70 ? -6.518 4.049 16.144 1.00 87.56 70 GLY A CA 1
ATOM 544 C C . GLY A 1 70 ? -7.737 4.847 16.607 1.00 87.56 70 GLY A C 1
ATOM 545 O O . GLY A 1 70 ? -8.464 4.411 17.498 1.00 87.56 70 GLY A O 1
ATOM 546 N N . LYS A 1 71 ? -8.016 5.977 15.944 1.00 85.50 71 LYS A N 1
ATOM 547 C CA . LYS A 1 71 ? -9.207 6.790 16.217 1.00 85.50 71 LYS A CA 1
ATOM 548 C C . LYS A 1 71 ? -10.498 6.095 15.791 1.00 85.50 71 LYS A C 1
ATOM 550 O O . LYS A 1 71 ? -11.437 6.062 16.579 1.00 85.50 71 LYS A O 1
ATOM 555 N N . SER A 1 72 ? -10.545 5.531 14.584 1.00 86.50 72 SER A N 1
ATOM 556 C CA . SER A 1 72 ? -11.736 4.840 14.066 1.00 86.50 72 SER A CA 1
ATOM 557 C C . SER A 1 72 ? -12.065 3.557 14.832 1.00 86.50 72 SER A C 1
ATOM 559 O O . SER A 1 72 ? -13.237 3.233 14.997 1.00 86.50 72 SER A O 1
ATOM 561 N N . LEU A 1 73 ? -11.058 2.843 15.341 1.00 87.75 73 LEU A N 1
ATOM 562 C CA . LEU A 1 73 ? -11.247 1.635 16.143 1.00 87.75 73 LEU A CA 1
ATOM 563 C C . LEU A 1 73 ? -11.833 1.968 17.520 1.00 87.75 73 LEU A C 1
ATOM 565 O O . LEU A 1 73 ? -12.734 1.271 17.981 1.00 87.75 73 LEU A O 1
ATOM 569 N N . ALA A 1 74 ? -11.349 3.043 18.153 1.00 87.06 74 ALA A N 1
ATOM 570 C CA . ALA A 1 74 ? -11.823 3.484 19.464 1.00 87.06 74 ALA A CA 1
ATOM 571 C C . ALA A 1 74 ? -13.277 3.985 19.441 1.00 87.06 74 ALA A C 1
ATOM 573 O O . ALA A 1 74 ? -13.999 3.800 20.416 1.00 87.06 74 ALA A O 1
ATOM 574 N N . THR A 1 75 ? -13.714 4.614 18.345 1.00 87.06 75 THR A N 1
ATOM 575 C CA . THR A 1 75 ? -15.061 5.202 18.239 1.00 87.06 75 THR A CA 1
ATOM 576 C C . THR A 1 75 ? -16.077 4.314 17.521 1.00 87.06 75 THR A C 1
ATOM 578 O O . THR A 1 75 ? -17.252 4.348 17.873 1.00 87.06 75 THR A O 1
ATOM 581 N N . GLY A 1 76 ? -15.658 3.526 16.526 1.00 83.00 76 GLY A N 1
ATOM 582 C CA . GLY A 1 76 ? -16.550 2.746 15.657 1.00 83.00 76 GLY A CA 1
ATOM 583 C C . GLY A 1 76 ? -16.593 1.241 15.936 1.00 83.00 76 GLY A C 1
ATOM 584 O O . GLY A 1 76 ? -17.413 0.538 15.342 1.00 83.00 76 GLY A O 1
ATOM 585 N N . GLY A 1 77 ? -15.722 0.721 16.806 1.00 87.81 77 GLY A N 1
ATOM 586 C CA . GLY A 1 77 ? -15.589 -0.714 17.067 1.00 87.81 77 GLY A CA 1
ATOM 587 C C . GLY A 1 77 ? -14.909 -1.502 15.928 1.00 87.81 77 GLY A C 1
ATOM 588 O O . GLY A 1 77 ? -14.784 -1.023 14.800 1.00 87.81 77 GLY A O 1
ATOM 589 N N . PRO A 1 78 ? -14.456 -2.742 16.189 1.00 88.62 78 PRO A N 1
ATOM 590 C CA . PRO A 1 78 ? -13.628 -3.513 15.252 1.00 88.62 78 PRO A CA 1
ATOM 591 C C . PRO A 1 78 ? -14.368 -3.991 13.993 1.00 88.62 78 PRO A C 1
ATOM 593 O O . PRO A 1 78 ? -13.744 -4.202 12.959 1.00 88.62 78 PRO A O 1
ATOM 596 N N . ALA A 1 79 ? -15.694 -4.147 14.043 1.00 91.31 79 ALA A N 1
ATOM 597 C CA . ALA A 1 79 ? -16.465 -4.601 12.885 1.00 91.31 79 ALA A CA 1
ATOM 598 C C . ALA A 1 79 ? -16.574 -3.521 11.791 1.00 91.31 79 ALA A C 1
ATOM 600 O O . ALA A 1 79 ? -16.454 -3.823 10.604 1.00 91.31 79 ALA A O 1
ATOM 601 N N . SER A 1 80 ? -16.759 -2.255 12.182 1.00 88.88 80 SER A N 1
ATOM 602 C CA . SER A 1 80 ? -16.922 -1.148 11.230 1.00 88.88 80 SER A CA 1
ATOM 603 C C . SER A 1 80 ? -15.620 -0.820 10.498 1.00 88.88 80 SER A C 1
ATOM 605 O O . SER A 1 80 ? -15.644 -0.520 9.305 1.00 88.88 80 SER A O 1
ATOM 607 N N . ILE A 1 81 ? -14.470 -0.944 11.172 1.00 92.12 81 ILE A N 1
ATOM 608 C CA . ILE A 1 81 ? -13.171 -0.691 10.545 1.00 92.12 81 ILE A CA 1
ATOM 609 C C . ILE A 1 81 ? -12.872 -1.726 9.460 1.00 92.12 81 ILE A C 1
ATOM 611 O O . ILE A 1 81 ? -12.416 -1.363 8.382 1.00 92.12 81 ILE A O 1
ATOM 615 N N . LEU A 1 82 ? -13.208 -2.997 9.702 1.00 92.12 82 LEU A N 1
ATOM 616 C CA . LEU A 1 82 ? -12.987 -4.076 8.743 1.00 92.12 82 LEU A CA 1
ATOM 617 C C . LEU A 1 82 ? -13.846 -3.873 7.486 1.00 92.12 82 LEU 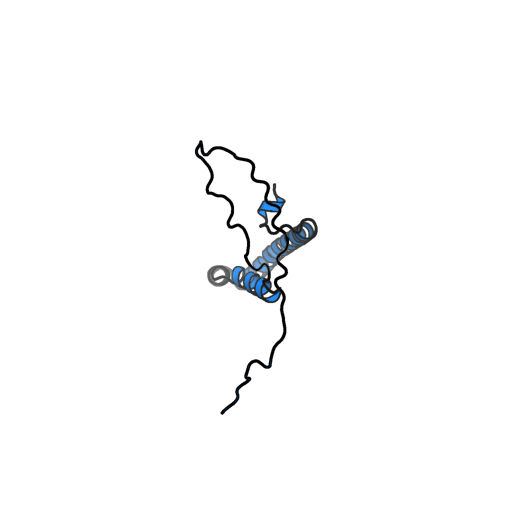A C 1
ATOM 619 O O . LEU A 1 82 ? -13.338 -3.956 6.369 1.00 92.12 82 LEU A O 1
ATOM 623 N N . ILE A 1 83 ? -15.127 -3.526 7.6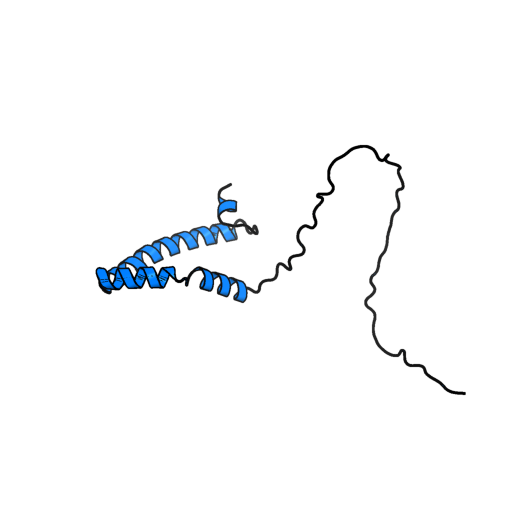67 1.00 93.69 83 ILE A N 1
ATOM 624 C CA . ILE A 1 83 ? -16.040 -3.255 6.547 1.00 93.69 83 ILE A CA 1
ATOM 625 C C . ILE A 1 83 ? -15.579 -2.040 5.732 1.00 93.69 83 ILE A C 1
ATOM 627 O O . ILE A 1 83 ? -15.590 -2.076 4.504 1.00 93.69 83 ILE A O 1
ATOM 631 N N . CYS A 1 84 ? -15.120 -0.982 6.405 1.00 92.19 84 CYS A N 1
ATOM 632 C CA . CYS A 1 84 ? -14.660 0.236 5.750 1.00 92.19 84 CYS A CA 1
ATOM 633 C C . CYS A 1 84 ? -13.388 -0.027 4.933 1.00 92.19 84 CYS A C 1
ATOM 635 O O . CYS A 1 84 ? -13.328 0.333 3.757 1.00 92.19 84 CYS A O 1
ATOM 637 N N . TYR A 1 85 ? -12.412 -0.739 5.508 1.00 92.88 85 TYR A N 1
ATOM 638 C CA . TYR A 1 85 ? -11.202 -1.147 4.790 1.00 92.88 85 TYR A CA 1
ATOM 639 C C . TYR A 1 85 ? -11.500 -2.061 3.600 1.00 92.88 85 TYR A C 1
ATOM 641 O O . TYR A 1 85 ? -10.849 -1.923 2.569 1.00 92.88 85 TYR A O 1
ATOM 649 N N . ALA A 1 86 ? -12.489 -2.952 3.702 1.00 95.12 86 ALA A N 1
ATOM 650 C CA . ALA A 1 86 ? -12.887 -3.809 2.589 1.00 95.12 86 ALA A CA 1
ATOM 651 C C . ALA A 1 86 ? -13.489 -3.004 1.425 1.00 95.12 86 ALA A C 1
ATOM 653 O O . ALA A 1 86 ? -13.095 -3.200 0.278 1.00 95.12 86 ALA A O 1
ATOM 654 N N . ILE A 1 87 ? -14.397 -2.064 1.710 1.00 96.38 87 ILE A N 1
ATOM 655 C CA . ILE A 1 87 ? -15.042 -1.231 0.681 1.00 96.38 87 ILE A CA 1
ATOM 656 C C . ILE A 1 87 ? -14.022 -0.292 0.027 1.00 96.38 87 ILE A C 1
ATOM 658 O O . ILE A 1 87 ? -13.918 -0.241 -1.198 1.00 96.38 87 ILE A O 1
ATOM 662 N N . VAL A 1 88 ? -13.238 0.429 0.832 1.00 94.50 88 VAL A N 1
ATOM 663 C CA . VAL A 1 88 ? -12.220 1.361 0.322 1.00 94.50 88 VAL A CA 1
ATOM 664 C C . VAL A 1 88 ? -11.125 0.602 -0.424 1.00 94.50 88 VAL A C 1
ATOM 666 O O . VAL A 1 88 ? -10.739 1.005 -1.518 1.00 94.50 88 VAL A O 1
ATOM 669 N N . GLY A 1 89 ? -10.667 -0.528 0.120 1.00 94.81 89 GLY A N 1
ATOM 670 C CA . GLY A 1 89 ? -9.693 -1.401 -0.528 1.00 94.81 89 GLY A CA 1
ATOM 671 C C . GLY A 1 89 ? -10.189 -1.935 -1.870 1.00 94.81 89 GLY A C 1
ATOM 672 O O . GLY A 1 89 ? -9.418 -1.968 -2.823 1.00 94.81 89 GLY A O 1
ATOM 673 N N . PHE A 1 90 ? -11.475 -2.272 -1.984 1.00 97.25 90 PHE A N 1
ATOM 674 C CA . PHE A 1 90 ? -12.075 -2.696 -3.249 1.00 97.25 90 PHE A CA 1
ATOM 675 C C . PHE A 1 90 ? -12.073 -1.576 -4.297 1.00 97.25 90 PHE A C 1
ATOM 677 O O . PHE A 1 90 ? -11.670 -1.803 -5.436 1.00 97.25 90 PHE A O 1
ATOM 684 N N . ILE A 1 91 ? -12.458 -0.354 -3.914 1.00 97.19 91 ILE A N 1
ATOM 685 C CA . ILE A 1 91 ? -12.420 0.807 -4.816 1.00 97.19 91 ILE A CA 1
ATOM 686 C C . ILE A 1 91 ? -10.983 1.056 -5.290 1.00 97.19 91 ILE A C 1
ATOM 688 O O . ILE A 1 91 ? -10.739 1.157 -6.492 1.00 97.19 91 ILE A O 1
ATOM 692 N N . VAL A 1 92 ? -10.018 1.085 -4.365 1.00 94.56 92 VAL A N 1
ATOM 693 C CA . VAL A 1 92 ? -8.599 1.291 -4.692 1.00 94.56 92 VAL A CA 1
ATOM 694 C C . VAL A 1 92 ? -8.069 0.170 -5.590 1.00 94.56 92 VAL A C 1
ATOM 696 O O . VAL A 1 92 ? -7.363 0.448 -6.557 1.00 94.56 92 VAL A O 1
ATOM 699 N N . PHE A 1 93 ? -8.449 -1.083 -5.338 1.00 95.50 93 PHE A N 1
ATOM 700 C CA . PHE A 1 93 ? -8.073 -2.222 -6.175 1.00 95.50 93 PHE A CA 1
ATOM 701 C C . PHE A 1 93 ? -8.533 -2.045 -7.625 1.00 95.50 93 PHE A C 1
ATOM 703 O O . PHE A 1 93 ? -7.723 -2.186 -8.539 1.00 95.50 93 PHE A O 1
ATOM 710 N N . VAL A 1 94 ? -9.794 -1.657 -7.844 1.00 96.12 94 VAL A N 1
ATOM 711 C CA . VAL A 1 94 ? -10.315 -1.393 -9.195 1.00 96.12 94 VAL A CA 1
ATOM 712 C C . VAL A 1 94 ? -9.575 -0.226 -9.848 1.00 96.12 94 VAL A C 1
ATOM 714 O O . VAL A 1 94 ? -9.197 -0.322 -11.013 1.00 96.12 94 VAL A O 1
ATOM 717 N N . THR A 1 95 ? -9.297 0.853 -9.110 1.00 94.69 95 THR A N 1
ATOM 718 C CA . THR A 1 95 ? -8.529 1.980 -9.668 1.00 94.69 95 THR A CA 1
ATOM 719 C C . THR A 1 95 ? -7.114 1.572 -10.066 1.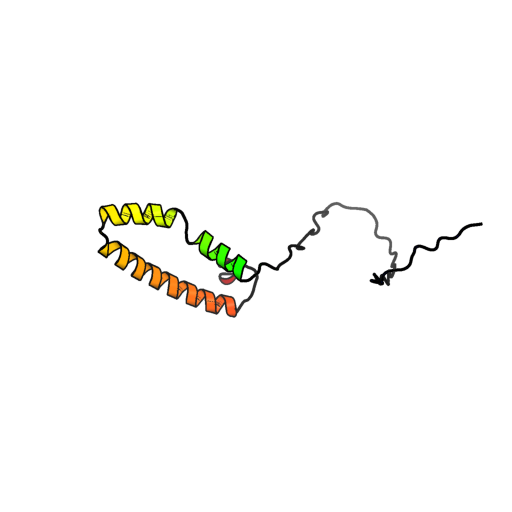00 94.69 95 THR A C 1
ATOM 721 O O . THR A 1 95 ? -6.651 1.956 -11.135 1.00 94.69 95 THR A O 1
ATOM 724 N N . MET A 1 96 ? -6.443 0.748 -9.257 1.00 92.44 96 MET A N 1
ATOM 725 C CA . MET A 1 96 ? -5.088 0.283 -9.542 1.00 92.44 96 MET A CA 1
ATOM 726 C C . MET A 1 96 ? -5.062 -0.700 -10.714 1.00 92.44 96 MET A C 1
ATOM 728 O O . MET A 1 96 ? -4.109 -0.686 -11.488 1.00 9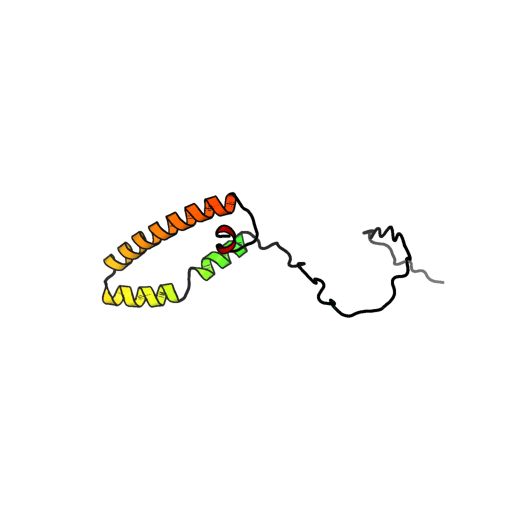2.44 96 MET A O 1
ATOM 732 N N . LEU A 1 97 ? -6.114 -1.508 -10.880 1.00 93.38 97 LEU A N 1
ATOM 733 C CA . LEU A 1 97 ? -6.285 -2.376 -12.043 1.00 93.38 97 LEU A CA 1
ATOM 734 C C . LEU A 1 97 ? -6.407 -1.548 -13.330 1.00 93.38 97 LEU A C 1
ATOM 736 O O . LEU A 1 97 ? -5.658 -1.781 -14.273 1.00 93.38 97 LEU A O 1
ATOM 740 N N . SER A 1 98 ? -7.266 -0.524 -13.339 1.00 91.88 98 SER A N 1
ATOM 741 C CA . SER A 1 98 ? -7.404 0.391 -14.483 1.00 91.88 98 SER A CA 1
ATOM 742 C C . SER A 1 98 ? -6.111 1.157 -14.783 1.00 91.88 98 SER A C 1
ATOM 744 O O . SER A 1 98 ? -5.731 1.311 -15.942 1.00 91.88 98 SER A O 1
ATOM 746 N N . LEU A 1 99 ? -5.403 1.614 -13.744 1.00 89.38 99 LEU A N 1
ATOM 747 C CA . LEU A 1 99 ? -4.099 2.267 -13.885 1.00 89.38 99 LEU A CA 1
ATOM 748 C C . LEU A 1 99 ? -3.028 1.305 -14.408 1.00 89.38 99 LEU A C 1
ATOM 750 O O . LEU A 1 99 ? -2.166 1.726 -15.171 1.00 89.38 99 LEU A O 1
ATOM 754 N N . GLY A 1 100 ? -3.083 0.030 -14.020 1.00 88.19 100 GLY A N 1
ATOM 755 C CA . GLY A 1 100 ? -2.176 -1.013 -14.491 1.00 88.19 100 GLY A CA 1
ATOM 756 C C . GLY A 1 100 ? -2.311 -1.261 -15.989 1.00 88.19 100 GLY A C 1
ATOM 757 O O . GLY A 1 100 ? -1.301 -1.289 -16.690 1.00 88.19 100 GLY A O 1
ATOM 758 N N . GLU A 1 101 ? -3.545 -1.348 -16.486 1.00 89.19 101 GLU A N 1
ATOM 759 C CA . GLU A 1 101 ? -3.814 -1.451 -17.923 1.00 89.19 101 GLU A CA 1
ATOM 760 C C . GLU A 1 101 ? -3.254 -0.228 -18.665 1.00 89.19 101 GLU A C 1
ATOM 762 O O . GLU A 1 101 ? -2.479 -0.373 -19.609 1.00 89.19 101 GLU A O 1
ATOM 767 N N . MET A 1 102 ? -3.533 0.993 -18.193 1.00 87.00 102 MET A N 1
ATOM 768 C CA . MET A 1 102 ? -3.003 2.213 -18.823 1.00 87.00 102 MET A CA 1
ATOM 769 C C . MET A 1 102 ? -1.472 2.329 -18.759 1.00 87.00 102 MET A C 1
ATOM 771 O O . MET A 1 102 ? -0.850 2.759 -19.732 1.00 87.00 102 MET A O 1
ATOM 775 N N . ALA A 1 103 ? -0.850 1.894 -17.66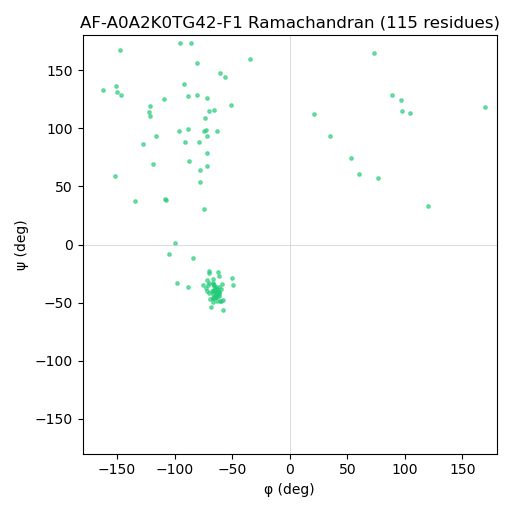2 1.00 84.75 103 ALA A N 1
ATOM 776 C CA . ALA A 1 103 ? 0.604 1.861 -17.513 1.00 84.75 103 ALA A CA 1
ATOM 777 C C . ALA A 1 103 ? 1.275 0.857 -18.466 1.00 84.75 103 ALA A C 1
ATOM 779 O O . ALA A 1 103 ? 2.413 1.079 -18.881 1.00 84.75 103 ALA A O 1
ATOM 780 N N . ALA A 1 104 ? 0.581 -0.225 -18.834 1.00 83.38 104 ALA A N 1
ATOM 781 C CA . ALA A 1 104 ? 1.053 -1.173 -19.840 1.00 83.38 104 ALA A CA 1
ATOM 782 C C . ALA A 1 104 ? 0.921 -0.622 -21.273 1.00 83.38 104 ALA A C 1
ATOM 784 O O . ALA A 1 104 ? 1.785 -0.894 -22.106 1.00 83.38 104 ALA A O 1
ATOM 785 N N . PHE A 1 105 ? -0.119 0.173 -21.560 1.00 80.69 105 PHE A N 1
ATOM 786 C CA . PHE A 1 105 ? -0.335 0.773 -22.885 1.00 80.69 105 PHE A CA 1
ATOM 787 C C . PHE A 1 105 ? 0.637 1.916 -23.214 1.00 80.69 105 PHE A C 1
ATOM 789 O O . PHE A 1 105 ? 1.069 2.030 -24.361 1.00 80.69 105 PHE A O 1
ATOM 796 N N . LEU A 1 106 ? 0.998 2.756 -22.240 1.00 77.69 106 LEU A N 1
ATOM 797 C CA . LEU A 1 106 ? 1.930 3.876 -22.427 1.00 77.69 106 LEU A CA 1
ATOM 798 C C . LEU A 1 106 ? 3.062 3.815 -21.388 1.00 77.69 106 LEU A C 1
ATOM 800 O O . LEU A 1 106 ? 2.974 4.473 -20.348 1.00 77.69 106 LEU A O 1
ATOM 804 N N . PRO A 1 107 ? 4.153 3.068 -21.660 1.00 74.38 107 PRO A N 1
ATOM 805 C CA . PRO A 1 107 ? 5.292 2.954 -20.753 1.00 74.38 107 PRO A CA 1
ATOM 806 C C . PRO A 1 107 ? 6.189 4.202 -20.836 1.00 74.38 107 PRO A C 1
ATOM 808 O O . PRO A 1 107 ? 7.347 4.146 -21.252 1.00 74.38 107 PRO A O 1
ATOM 811 N N . VAL A 1 108 ? 5.649 5.357 -20.455 1.00 72.12 108 VAL A N 1
ATOM 812 C CA . VAL A 1 108 ? 6.399 6.603 -20.259 1.00 72.12 108 VAL A CA 1
ATOM 813 C C . VAL A 1 108 ? 6.836 6.709 -18.804 1.00 72.12 108 VAL A C 1
ATOM 815 O O . VAL A 1 108 ? 6.078 6.411 -17.883 1.00 72.12 108 VAL A O 1
ATOM 818 N N . ALA A 1 109 ? 8.074 7.151 -18.580 1.00 65.81 109 ALA A N 1
ATOM 819 C CA . ALA A 1 109 ? 8.582 7.440 -17.243 1.00 65.81 109 ALA A CA 1
ATOM 820 C C . ALA A 1 109 ? 7.922 8.728 -16.707 1.00 65.81 109 ALA A C 1
ATOM 822 O O . ALA A 1 109 ? 8.507 9.806 -16.777 1.00 65.81 109 ALA A O 1
ATOM 823 N N . GLY A 1 110 ? 6.685 8.614 -16.222 1.00 69.19 110 GLY A N 1
ATOM 824 C CA . GLY A 1 110 ? 5.856 9.725 -15.756 1.00 69.19 110 GLY A CA 1
ATOM 825 C C . GLY A 1 110 ? 4.919 9.329 -14.612 1.00 69.19 110 GLY A C 1
ATOM 826 O O . GLY A 1 110 ? 4.755 8.153 -14.294 1.00 69.19 110 GLY A O 1
ATOM 827 N N . SER A 1 111 ? 4.325 10.327 -13.955 1.00 74.38 111 SER A N 1
ATOM 828 C CA . SER A 1 111 ? 3.288 10.126 -12.927 1.00 74.38 111 SER A CA 1
ATOM 829 C C . SER A 1 111 ? 1.905 10.010 -13.576 1.00 74.38 111 SER A C 1
ATOM 831 O O . SER A 1 111 ? 1.763 10.270 -14.772 1.00 74.38 111 SER A O 1
ATOM 833 N N . PHE A 1 112 ? 0.874 9.697 -12.788 1.00 70.94 112 PHE A N 1
ATOM 834 C CA . PHE A 1 112 ? -0.516 9.564 -13.239 1.00 70.94 112 PHE A CA 1
ATOM 835 C C . PHE A 1 112 ? -1.019 10.759 -14.074 1.00 70.94 112 PHE A C 1
ATOM 837 O O . PHE A 1 112 ? -1.837 10.581 -14.969 1.00 70.94 112 PHE A O 1
ATOM 844 N N . CYS A 1 113 ? -0.489 11.964 -13.837 1.00 75.94 113 CYS A N 1
ATOM 845 C CA . CYS A 1 113 ? -0.815 13.171 -14.604 1.00 75.94 113 CYS A CA 1
ATOM 846 C C . CYS A 1 113 ? -0.441 13.081 -16.095 1.00 75.94 113 CYS A C 1
ATOM 848 O O . CYS A 1 113 ? -1.040 13.769 -16.910 1.00 75.94 113 CYS A O 1
ATOM 850 N N . THR A 1 114 ? 0.522 12.229 -16.457 1.00 76.31 114 THR A N 1
ATOM 851 C CA . THR A 1 114 ? 0.972 12.027 -17.847 1.00 76.31 114 THR A CA 1
ATOM 852 C C . THR A 1 114 ? -0.084 11.303 -18.688 1.00 76.31 114 THR A C 1
ATOM 854 O O . THR A 1 114 ? -0.087 11.447 -19.901 1.00 76.31 114 THR A O 1
ATOM 857 N N . PHE A 1 115 ? -0.995 10.551 -18.057 1.00 69.44 115 PHE A N 1
ATOM 858 C CA . PHE A 1 115 ? -2.103 9.877 -18.747 1.00 69.44 115 PHE A CA 1
ATOM 859 C C . PHE A 1 115 ? -3.326 10.785 -18.967 1.00 69.44 115 PHE A C 1
ATOM 861 O O . PHE A 1 115 ? -4.247 10.390 -19.673 1.00 69.44 115 PHE A O 1
ATOM 868 N N . ALA A 1 116 ? -3.372 11.964 -18.337 1.00 73.69 116 ALA A N 1
ATOM 869 C CA . ALA A 1 116 ? -4.529 12.865 -18.354 1.00 73.69 116 ALA A CA 1
ATOM 870 C C . ALA A 1 116 ? -4.401 14.036 -19.352 1.00 73.69 116 ALA A C 1
ATOM 872 O O . ALA A 1 116 ? -5.287 14.891 -19.379 1.00 73.69 116 ALA A O 1
ATOM 873 N N . GLY A 1 117 ? -3.293 14.100 -20.103 1.00 56.06 117 GLY A N 1
ATOM 874 C CA . GLY A 1 117 ? -2.964 15.162 -21.062 1.00 56.06 117 GLY A CA 1
ATOM 875 C C . GLY A 1 117 ? -3.145 14.753 -22.514 1.00 56.06 117 GLY A C 1
ATOM 876 O O . GLY A 1 117 ? -3.017 13.544 -22.807 1.00 56.06 117 GLY A O 1
#